Protein AF-A0A7H4MJ81-F1 (afdb_monomer_lite)

Sequence (113 aa):
MTIAVSRSAGLPAAVYALSVGSFGIGTTEFVIMGLLLDVAHDFHISITLAAWSITAYACGVVIGAPLLTPLLSRYPKKPALLFLMILFSIGNLGCGIAGNMTMLIIFSGNKPP

Secondary structure (DSSP, 8-state):
--------SS--HHHHHHHHHHHHHHHHHHHHHHHHHHHHHHTT--HHHHHHHHHHHHHHHHHHHHHHHHHHHTS-HHHHHHHHHHHHHHHHHHHHHHT-HHHHHHHT-----

Structure (mmCIF, N/CA/C/O backbone):
data_AF-A0A7H4MJ81-F1
#
_entry.id   AF-A0A7H4MJ81-F1
#
loop_
_atom_site.group_PDB
_atom_site.id
_atom_site.type_symbol
_atom_site.label_atom_id
_atom_site.label_alt_id
_atom_site.label_comp_id
_atom_site.label_asym_id
_atom_site.label_entity_id
_atom_site.label_seq_id
_atom_site.pdbx_PDB_ins_code
_atom_site.Cartn_x
_atom_site.Cartn_y
_atom_site.Cartn_z
_atom_site.occupancy
_atom_site.B_iso_or_equiv
_atom_site.auth_seq_id
_atom_site.auth_comp_id
_atom_site.auth_asym_id
_atom_site.auth_atom_id
_atom_site.pdbx_PDB_model_num
ATOM 1 N N . MET A 1 1 ? -23.576 -13.236 39.394 1.00 51.19 1 MET A N 1
ATOM 2 C CA . MET A 1 1 ? -24.036 -12.112 38.551 1.00 51.19 1 MET A CA 1
ATOM 3 C C . MET A 1 1 ? -23.383 -12.287 37.184 1.00 51.19 1 MET A C 1
ATOM 5 O O . MET A 1 1 ? -22.202 -12.009 37.040 1.00 51.19 1 MET A O 1
ATOM 9 N N . THR A 1 2 ? -24.091 -12.918 36.245 1.00 56.16 2 THR A N 1
ATOM 10 C CA . THR A 1 2 ? -23.550 -13.370 34.949 1.00 56.16 2 THR A CA 1
ATOM 11 C C . THR A 1 2 ? -23.678 -12.250 33.924 1.00 56.16 2 THR A C 1
ATOM 13 O O . THR A 1 2 ? -24.771 -11.733 33.711 1.00 56.16 2 THR A O 1
ATOM 16 N N . ILE A 1 3 ? -22.566 -11.857 33.307 1.00 57.47 3 ILE A N 1
ATOM 17 C CA . ILE A 1 3 ? -22.526 -10.784 32.311 1.00 57.47 3 ILE A CA 1
ATOM 18 C C . ILE A 1 3 ? -23.113 -11.333 31.005 1.00 57.47 3 ILE A C 1
ATOM 20 O O . ILE A 1 3 ? -22.504 -12.177 30.349 1.00 57.47 3 ILE A O 1
ATOM 24 N N . ALA A 1 4 ? -24.312 -10.885 30.637 1.00 46.56 4 ALA A N 1
ATOM 25 C CA . ALA A 1 4 ? -24.893 -11.171 29.333 1.00 46.56 4 ALA A CA 1
ATOM 26 C C . ALA A 1 4 ? -24.134 -10.364 28.268 1.00 46.56 4 ALA A C 1
ATOM 28 O O . ALA A 1 4 ? -24.311 -9.153 28.138 1.00 46.56 4 ALA A O 1
ATOM 29 N N . VAL A 1 5 ? -23.259 -11.030 27.512 1.00 60.59 5 VAL A N 1
ATOM 30 C CA . VAL A 1 5 ? -22.647 -10.451 26.312 1.00 60.59 5 VAL A CA 1
ATOM 31 C C . VAL A 1 5 ? -23.744 -10.326 25.257 1.00 60.59 5 VAL A C 1
ATOM 33 O O . VAL A 1 5 ? -24.154 -11.317 24.654 1.00 60.59 5 VAL A O 1
ATOM 36 N N . SER A 1 6 ? -24.251 -9.108 25.062 1.00 56.66 6 SER A N 1
ATOM 37 C CA . SER A 1 6 ? -25.204 -8.792 23.998 1.00 56.66 6 SER A CA 1
ATOM 38 C C . SER A 1 6 ? -24.566 -9.099 22.640 1.00 56.66 6 SER A C 1
ATOM 40 O O . SER A 1 6 ? -23.616 -8.435 22.217 1.00 56.66 6 SER A O 1
ATOM 42 N N . ARG A 1 7 ? -25.049 -10.148 21.964 1.00 64.06 7 ARG A N 1
ATOM 43 C CA . ARG A 1 7 ? -24.666 -10.452 20.583 1.00 64.06 7 ARG A CA 1
ATOM 44 C C . ARG A 1 7 ? -25.355 -9.440 19.669 1.00 64.06 7 ARG A C 1
ATOM 46 O O . ARG A 1 7 ? -26.560 -9.519 19.459 1.00 64.06 7 ARG A O 1
ATOM 53 N N . SER A 1 8 ? -24.584 -8.508 19.110 1.00 61.66 8 SER A N 1
ATOM 54 C CA . SER A 1 8 ? -25.033 -7.683 17.983 1.00 61.66 8 SER A CA 1
ATOM 55 C C . SER A 1 8 ? -25.433 -8.603 16.824 1.00 61.66 8 SER A C 1
ATOM 57 O O . SER A 1 8 ? -24.606 -9.369 16.331 1.00 61.66 8 SER A O 1
ATOM 59 N N . ALA A 1 9 ? -26.700 -8.547 16.409 1.00 64.69 9 ALA A N 1
ATOM 60 C CA . ALA A 1 9 ? -27.333 -9.440 15.432 1.00 64.69 9 ALA A CA 1
ATOM 61 C C . ALA A 1 9 ? -26.945 -9.157 13.961 1.00 64.69 9 ALA A C 1
ATOM 63 O O . ALA A 1 9 ? -27.738 -9.343 13.045 1.00 64.69 9 ALA A O 1
ATOM 64 N N . GLY A 1 10 ? -25.715 -8.714 13.709 1.00 67.44 10 GLY A N 1
ATOM 65 C CA . GLY A 1 10 ? -25.218 -8.420 12.368 1.00 67.44 10 GLY A CA 1
ATOM 66 C C . GLY A 1 10 ? -23.773 -7.943 12.401 1.00 67.44 10 GLY A C 1
ATOM 67 O O . GLY A 1 10 ? -23.332 -7.344 13.388 1.00 67.44 10 GLY A O 1
ATOM 68 N N . LEU A 1 11 ? -23.030 -8.224 11.325 1.00 76.94 11 LEU A N 1
ATOM 69 C CA . LEU A 1 11 ? -21.679 -7.698 11.146 1.00 76.94 11 LEU A CA 1
ATOM 70 C C . LEU A 1 11 ? -21.737 -6.159 11.158 1.00 76.94 11 LEU A C 1
ATOM 72 O O . LEU A 1 11 ? -22.502 -5.584 10.381 1.00 76.94 11 LEU A O 1
ATOM 76 N N . PRO A 1 12 ? -20.960 -5.476 12.020 1.00 81.88 12 PRO A N 1
ATOM 77 C CA . PRO A 1 12 ? -20.956 -4.020 12.071 1.00 81.88 12 PRO A CA 1
ATOM 78 C C . PRO A 1 12 ? -20.624 -3.427 10.698 1.00 81.88 12 PRO A C 1
ATOM 80 O O . PRO A 1 12 ? -19.707 -3.907 10.034 1.00 81.88 12 PRO A O 1
ATOM 83 N N . ALA A 1 13 ? -21.293 -2.340 10.300 1.00 79.31 13 ALA A N 1
ATOM 84 C CA . ALA A 1 13 ? -21.034 -1.648 9.028 1.0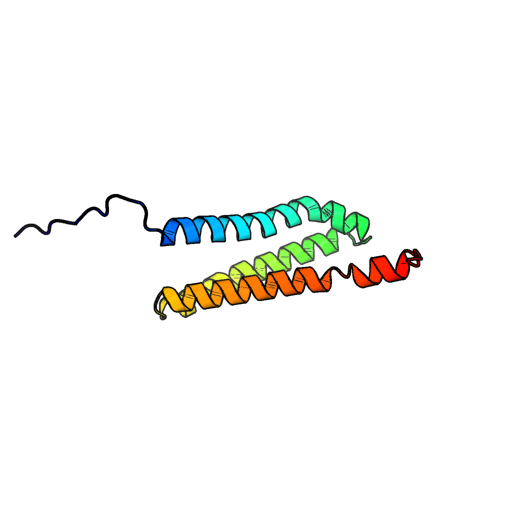0 79.31 13 ALA A CA 1
ATOM 85 C C . ALA A 1 13 ? -19.546 -1.288 8.823 1.00 79.31 13 ALA A C 1
ATOM 87 O O . ALA A 1 13 ? -19.044 -1.278 7.702 1.00 79.31 13 ALA A O 1
ATOM 88 N N . ALA A 1 14 ? -18.819 -1.066 9.923 1.00 77.75 14 ALA A N 1
ATOM 89 C CA . ALA A 1 14 ? -17.379 -0.842 9.918 1.00 77.75 1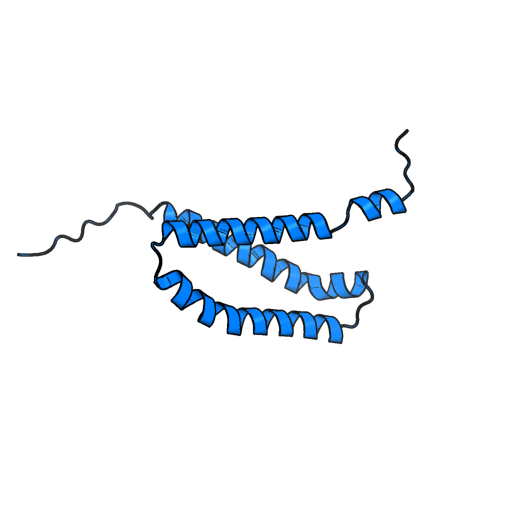4 ALA A CA 1
ATOM 90 C C . ALA A 1 14 ? -16.577 -2.014 9.326 1.00 77.75 14 ALA A C 1
ATOM 92 O O . ALA A 1 14 ? -15.554 -1.769 8.701 1.00 77.75 14 ALA A O 1
ATOM 93 N N . VAL A 1 15 ? -17.019 -3.264 9.494 1.00 81.94 15 VAL A N 1
ATOM 94 C CA . VAL A 1 15 ? -16.316 -4.434 8.949 1.00 81.94 15 VAL A CA 1
ATOM 95 C C . VAL A 1 15 ? -16.505 -4.520 7.441 1.00 81.94 15 VAL A C 1
ATOM 97 O O . VAL A 1 15 ? -15.525 -4.723 6.743 1.00 81.94 15 VAL A O 1
ATOM 100 N N . TYR A 1 16 ? -17.712 -4.266 6.925 1.00 83.06 16 TYR A N 1
ATOM 101 C CA . TYR A 1 16 ? -17.932 -4.169 5.478 1.00 83.06 16 TYR A CA 1
ATOM 102 C C . TYR A 1 16 ? -17.076 -3.065 4.850 1.00 83.06 16 TYR A C 1
ATOM 104 O O . TYR A 1 16 ? -16.413 -3.304 3.844 1.00 83.06 16 TYR A O 1
ATOM 112 N N . ALA A 1 17 ? -17.026 -1.884 5.474 1.00 81.94 17 ALA A N 1
ATOM 113 C CA . ALA A 1 17 ? -16.164 -0.795 5.020 1.00 81.94 17 ALA A CA 1
ATOM 114 C C . ALA A 1 17 ? -14.675 -1.189 5.039 1.00 81.94 17 ALA A C 1
ATOM 116 O O . ALA A 1 17 ? -13.949 -0.898 4.090 1.00 81.94 17 ALA A O 1
ATOM 117 N N . LEU A 1 18 ? -14.227 -1.893 6.086 1.00 82.12 18 LEU A N 1
ATOM 118 C CA . LEU A 1 18 ? -12.848 -2.367 6.198 1.00 82.12 18 LEU A CA 1
ATOM 119 C C . LEU A 1 18 ? -12.524 -3.431 5.144 1.00 82.12 18 LEU A C 1
ATOM 121 O O . LEU A 1 18 ? -11.455 -3.372 4.550 1.00 82.12 18 LEU A O 1
ATOM 125 N N . SER A 1 19 ? -13.447 -4.360 4.884 1.00 86.25 19 SER A N 1
ATOM 126 C CA . SER A 1 19 ? -13.300 -5.413 3.877 1.00 86.25 19 SER A CA 1
ATOM 127 C C . SER A 1 19 ? -13.234 -4.846 2.463 1.00 86.25 19 SER A C 1
ATOM 129 O O . SER A 1 19 ? -12.361 -5.243 1.698 1.00 86.25 19 SER A O 1
ATOM 131 N N . VAL A 1 20 ? -14.110 -3.896 2.116 1.00 86.50 20 VAL A N 1
ATOM 132 C CA . VAL A 1 20 ? -14.065 -3.210 0.812 1.00 86.50 20 VAL A CA 1
ATOM 133 C C . VAL A 1 20 ? -12.766 -2.414 0.673 1.00 86.50 20 VAL A C 1
ATOM 135 O O . VAL A 1 20 ? -12.120 -2.484 -0.370 1.00 86.50 20 VAL A O 1
ATOM 138 N N . GLY A 1 21 ? -12.337 -1.718 1.732 1.00 83.62 21 GLY A N 1
ATOM 139 C CA . GLY A 1 21 ? -11.066 -0.992 1.749 1.00 83.62 21 GLY A CA 1
ATOM 140 C C . GLY A 1 21 ? -9.854 -1.909 1.561 1.00 83.62 21 GLY A C 1
ATOM 141 O O . GLY A 1 21 ? -9.036 -1.666 0.679 1.00 83.62 21 GLY A O 1
ATOM 142 N N . SER A 1 22 ? -9.759 -2.997 2.332 1.00 84.62 22 SER A N 1
ATOM 143 C CA . SER A 1 22 ? -8.661 -3.968 2.217 1.00 84.62 22 SER A CA 1
ATOM 144 C C . SER A 1 22 ? -8.661 -4.688 0.870 1.00 84.62 22 SER A C 1
ATOM 146 O O . SER A 1 22 ? -7.600 -4.976 0.326 1.00 84.62 22 SER A O 1
ATOM 148 N N . PHE A 1 23 ? -9.847 -4.959 0.318 1.00 86.06 23 PHE A N 1
ATOM 149 C CA . PHE A 1 23 ? -9.995 -5.562 -1.001 1.00 86.06 23 PHE A CA 1
ATOM 150 C C . PHE A 1 23 ? -9.534 -4.615 -2.111 1.00 86.06 23 PHE A C 1
ATOM 152 O O . PHE A 1 23 ? -8.793 -5.036 -2.997 1.00 86.06 23 PHE A O 1
ATOM 159 N N . GLY A 1 24 ? -9.922 -3.338 -2.050 1.00 85.62 24 GLY A N 1
ATOM 160 C CA . GLY A 1 24 ? -9.469 -2.318 -2.994 1.00 85.62 24 GLY A CA 1
ATOM 161 C C . GLY A 1 24 ? -7.949 -2.155 -2.978 1.00 85.62 24 GLY A C 1
ATOM 162 O O . GLY A 1 24 ? -7.330 -2.235 -4.035 1.00 85.62 24 GLY A O 1
ATOM 163 N N . ILE A 1 25 ? -7.354 -2.031 -1.784 1.00 84.69 25 ILE A N 1
ATOM 164 C CA . ILE A 1 25 ? -5.894 -1.939 -1.597 1.00 84.69 25 ILE A CA 1
ATOM 165 C C . ILE A 1 25 ? -5.193 -3.173 -2.181 1.00 84.69 25 ILE A C 1
ATOM 167 O O . ILE A 1 25 ? -4.290 -3.038 -3.007 1.00 84.69 25 ILE A O 1
ATOM 171 N N . GLY A 1 26 ? -5.659 -4.375 -1.823 1.00 85.69 26 GLY A N 1
ATOM 172 C CA . GLY A 1 26 ? -5.102 -5.616 -2.358 1.00 85.69 26 GLY A CA 1
ATOM 173 C C . GLY A 1 26 ? -5.218 -5.686 -3.880 1.00 85.69 26 GLY A C 1
ATOM 174 O O . GLY A 1 26 ? -4.253 -6.016 -4.559 1.00 85.69 26 GLY A O 1
ATOM 175 N N . THR A 1 27 ? -6.362 -5.304 -4.446 1.00 86.31 27 THR A N 1
ATOM 176 C CA . THR A 1 27 ? -6.558 -5.305 -5.904 1.00 86.31 27 THR A CA 1
ATOM 177 C C . THR A 1 27 ? -5.559 -4.379 -6.599 1.00 86.31 27 THR A C 1
ATOM 179 O O . THR A 1 27 ? -4.932 -4.792 -7.570 1.00 86.31 27 THR A O 1
ATOM 182 N N . THR A 1 28 ? -5.347 -3.162 -6.091 1.00 81.31 28 THR A N 1
ATOM 183 C CA . THR A 1 28 ? -4.379 -2.223 -6.685 1.00 81.31 28 THR A CA 1
ATOM 184 C C . THR A 1 28 ? -2.932 -2.713 -6.602 1.00 81.31 28 THR A C 1
ATOM 186 O O . THR A 1 28 ? -2.166 -2.495 -7.538 1.00 81.31 28 THR A O 1
ATOM 189 N N . GLU A 1 29 ? -2.555 -3.408 -5.528 1.00 83.38 29 GLU A N 1
ATOM 190 C CA . GLU A 1 29 ? -1.186 -3.903 -5.339 1.00 83.38 29 GLU A CA 1
ATOM 191 C C . GLU A 1 29 ? -0.918 -5.198 -6.115 1.00 83.38 29 GLU A C 1
ATOM 193 O O . GLU A 1 29 ? 0.112 -5.331 -6.774 1.00 83.38 29 GLU A O 1
ATOM 198 N N . PHE A 1 30 ? -1.848 -6.154 -6.098 1.00 83.00 30 PHE A N 1
ATOM 199 C CA . PHE A 1 30 ? -1.643 -7.446 -6.754 1.00 83.00 30 PHE A CA 1
ATOM 200 C C . PHE A 1 30 ? -1.794 -7.372 -8.277 1.00 83.00 30 PHE A C 1
ATOM 202 O O . PHE A 1 30 ? -1.057 -8.058 -8.988 1.00 83.00 30 PHE A O 1
ATOM 209 N N . VAL A 1 31 ? -2.691 -6.524 -8.797 1.00 86.31 31 VAL A N 1
ATOM 210 C CA . VAL A 1 31 ? -2.856 -6.357 -10.252 1.00 86.31 31 VAL A CA 1
ATOM 211 C C . VAL A 1 31 ? -1.591 -5.766 -10.876 1.00 86.31 31 VAL A C 1
ATOM 213 O O . VAL A 1 31 ? -1.114 -6.290 -11.881 1.00 86.31 31 VAL A O 1
ATOM 216 N N . ILE A 1 32 ? -0.995 -4.732 -10.268 1.00 79.38 32 ILE A N 1
ATOM 217 C CA . ILE A 1 32 ? 0.211 -4.098 -10.822 1.00 79.38 32 ILE A CA 1
ATOM 218 C C . ILE A 1 32 ? 1.433 -5.022 -10.744 1.00 79.38 32 ILE A C 1
ATOM 220 O O . ILE A 1 32 ? 2.249 -5.021 -11.660 1.00 79.38 32 ILE A O 1
ATOM 224 N N . MET A 1 33 ? 1.554 -5.848 -9.695 1.00 83.81 33 MET A N 1
ATOM 225 C CA . MET A 1 33 ? 2.631 -6.841 -9.605 1.00 83.81 33 MET A CA 1
ATOM 226 C C . MET A 1 33 ? 2.523 -7.905 -10.701 1.00 83.81 33 MET A C 1
ATOM 228 O O . MET A 1 33 ? 3.549 -8.316 -11.239 1.00 83.81 33 MET A O 1
ATOM 232 N N . GLY A 1 34 ? 1.301 -8.325 -11.049 1.00 81.19 34 GLY A N 1
ATOM 233 C CA . GLY A 1 34 ? 1.063 -9.256 -12.155 1.00 81.19 34 GLY A CA 1
ATOM 234 C C . GLY A 1 34 ? 1.389 -8.652 -13.521 1.00 81.19 34 GLY A C 1
ATOM 235 O O . GLY A 1 34 ? 1.963 -9.330 -14.366 1.00 81.19 34 GLY A O 1
ATOM 236 N N . LEU A 1 35 ? 1.088 -7.366 -13.705 1.00 83.00 35 LEU A N 1
ATOM 237 C CA . LEU A 1 35 ? 1.351 -6.627 -14.943 1.00 83.00 35 LEU A CA 1
ATOM 238 C C . LEU A 1 35 ? 2.761 -6.029 -15.016 1.00 83.00 35 LEU A C 1
ATOM 240 O O . LEU A 1 35 ? 3.106 -5.406 -16.013 1.00 83.00 35 LEU A O 1
ATOM 244 N N . LEU A 1 36 ? 3.595 -6.181 -13.983 1.00 80.69 36 LEU A N 1
ATOM 245 C CA . LEU A 1 36 ? 4.876 -5.478 -13.902 1.00 80.69 36 LEU A CA 1
ATOM 246 C C . LEU A 1 36 ? 5.816 -5.829 -15.060 1.00 80.69 36 LEU A C 1
ATOM 248 O O . LEU A 1 36 ? 6.537 -4.960 -15.533 1.00 80.69 36 LEU A O 1
ATOM 252 N N . LEU A 1 37 ? 5.822 -7.088 -15.503 1.00 79.38 37 LEU A N 1
ATOM 253 C CA . LEU A 1 37 ? 6.633 -7.536 -16.639 1.00 79.38 37 LEU A CA 1
ATOM 254 C C . LEU A 1 37 ? 6.140 -6.934 -17.959 1.00 79.38 37 LEU A C 1
ATOM 256 O O . LEU A 1 37 ? 6.967 -6.510 -18.761 1.00 79.38 37 LEU A O 1
ATOM 260 N N . ASP A 1 38 ? 4.823 -6.835 -18.145 1.00 80.31 38 ASP A N 1
ATOM 261 C CA . ASP A 1 38 ? 4.214 -6.208 -19.323 1.00 80.31 38 ASP A CA 1
ATOM 262 C C . ASP A 1 38 ? 4.496 -4.699 -19.336 1.00 80.31 38 ASP A C 1
ATOM 264 O O . ASP A 1 38 ? 4.978 -4.163 -20.329 1.00 80.31 38 ASP A O 1
ATOM 268 N N . VAL A 1 39 ? 4.334 -4.027 -18.191 1.00 75.88 39 VAL A N 1
ATOM 269 C CA . VAL A 1 39 ? 4.727 -2.620 -18.010 1.00 75.88 39 VAL A CA 1
ATOM 270 C C . VAL A 1 39 ? 6.229 -2.455 -18.251 1.00 75.88 39 VAL A C 1
ATOM 272 O O . VAL A 1 39 ? 6.654 -1.520 -18.921 1.00 75.88 39 VAL A O 1
ATOM 275 N N . ALA A 1 40 ? 7.068 -3.360 -17.751 1.00 74.38 40 ALA A N 1
ATOM 276 C CA . ALA A 1 40 ? 8.506 -3.264 -17.955 1.00 74.38 40 ALA A CA 1
ATOM 277 C C . ALA A 1 40 ? 8.900 -3.410 -19.430 1.00 74.38 40 ALA A C 1
ATOM 279 O O . ALA A 1 40 ? 9.791 -2.702 -19.907 1.00 74.38 40 ALA A O 1
ATOM 280 N N . HIS A 1 41 ? 8.208 -4.291 -20.148 1.00 75.50 41 HIS A N 1
ATOM 281 C CA . HIS A 1 41 ? 8.365 -4.485 -21.580 1.00 75.50 41 HIS A CA 1
ATOM 282 C C . HIS A 1 41 ? 7.920 -3.244 -22.371 1.00 75.50 41 HIS A C 1
ATOM 284 O O . HIS A 1 41 ? 8.682 -2.759 -23.208 1.00 75.50 41 HIS A O 1
ATOM 290 N N . ASP A 1 42 ? 6.755 -2.679 -22.043 1.00 77.38 42 ASP A N 1
ATOM 291 C CA . ASP A 1 42 ? 6.202 -1.480 -22.690 1.00 77.38 42 ASP A CA 1
ATOM 292 C C . ASP A 1 42 ? 7.041 -0.217 -22.434 1.00 77.38 42 ASP A C 1
ATOM 294 O O . ASP A 1 42 ? 7.156 0.648 -23.302 1.00 77.38 42 ASP A O 1
ATOM 298 N N . PHE A 1 43 ? 7.675 -0.114 -21.264 1.00 71.88 43 PHE A N 1
ATOM 299 C CA . PHE A 1 43 ? 8.567 0.996 -20.908 1.00 71.88 43 PHE A CA 1
ATOM 300 C C . PHE A 1 43 ? 10.054 0.717 -21.208 1.00 71.88 43 PHE A C 1
ATOM 302 O O . PHE A 1 43 ? 10.909 1.527 -20.844 1.00 71.88 43 PHE A O 1
ATOM 309 N N . HIS A 1 44 ? 10.381 -0.399 -21.874 1.00 67.94 44 HIS A N 1
ATOM 310 C CA . HIS A 1 44 ? 11.751 -0.823 -22.206 1.00 67.94 44 HIS A CA 1
ATOM 311 C C . HIS A 1 44 ? 12.732 -0.833 -21.013 1.00 67.94 44 HIS A C 1
ATOM 313 O O . HIS A 1 44 ? 13.935 -0.600 -21.168 1.00 67.94 44 HIS A O 1
ATOM 319 N N . ILE A 1 45 ? 12.241 -1.110 -19.806 1.00 75.00 45 ILE A N 1
ATOM 320 C CA . ILE A 1 45 ? 13.053 -1.191 -18.587 1.00 75.00 45 ILE A CA 1
ATOM 321 C C . ILE A 1 45 ? 13.465 -2.640 -18.315 1.00 75.00 45 ILE A C 1
ATOM 323 O O . ILE A 1 45 ? 12.699 -3.583 -18.489 1.00 75.00 45 ILE A O 1
ATOM 327 N N . SER A 1 46 ? 14.713 -2.828 -17.879 1.00 79.62 46 SER A N 1
ATOM 328 C CA . SER A 1 46 ? 15.258 -4.157 -17.578 1.00 79.62 46 SER A CA 1
ATOM 329 C C . SER A 1 46 ? 14.466 -4.856 -16.468 1.00 79.62 46 SER A C 1
ATOM 331 O O . SER A 1 46 ? 14.103 -4.235 -15.468 1.00 79.62 46 SER A O 1
ATOM 333 N N . ILE A 1 47 ? 14.295 -6.177 -16.598 1.00 79.38 47 ILE A N 1
ATOM 334 C CA . ILE A 1 47 ? 13.694 -7.065 -15.585 1.00 79.38 47 ILE A CA 1
ATOM 335 C C . ILE A 1 47 ? 14.362 -6.869 -14.219 1.00 79.38 47 ILE A C 1
ATOM 337 O O . ILE A 1 47 ? 13.696 -6.875 -13.184 1.00 79.38 47 ILE A O 1
ATOM 341 N N . THR A 1 48 ? 15.676 -6.630 -14.210 1.00 82.00 48 THR A N 1
ATOM 342 C CA . THR A 1 48 ? 16.415 -6.323 -12.986 1.00 82.00 48 THR A CA 1
ATOM 343 C C . THR A 1 48 ? 15.870 -5.059 -12.331 1.00 82.00 48 THR A C 1
ATOM 345 O O . THR A 1 48 ? 15.568 -5.075 -11.145 1.00 82.00 48 THR A O 1
ATOM 348 N N . LEU A 1 49 ? 15.676 -3.976 -13.085 1.00 77.75 49 LEU A N 1
ATOM 349 C CA . LEU A 1 49 ? 15.174 -2.716 -12.534 1.00 77.75 49 LEU A CA 1
ATOM 350 C C . LEU A 1 49 ? 13.753 -2.875 -11.968 1.00 77.75 49 LEU A C 1
ATOM 352 O O . LEU A 1 49 ? 13.483 -2.406 -10.865 1.00 77.75 49 LEU A O 1
ATOM 356 N N . ALA A 1 50 ? 12.887 -3.618 -12.664 1.00 79.19 50 ALA A N 1
ATOM 357 C CA . ALA A 1 50 ? 11.546 -3.950 -12.185 1.00 79.19 50 ALA A CA 1
ATOM 358 C C . ALA A 1 50 ? 11.574 -4.732 -10.852 1.00 79.19 50 ALA A C 1
ATOM 360 O O . ALA A 1 50 ? 10.819 -4.429 -9.925 1.00 79.19 50 ALA A O 1
ATOM 361 N N . ALA A 1 51 ? 12.497 -5.688 -10.703 1.00 83.25 51 ALA A N 1
ATOM 362 C CA . ALA A 1 51 ? 12.674 -6.433 -9.455 1.00 83.25 51 ALA A CA 1
ATOM 363 C C . ALA A 1 51 ? 13.151 -5.542 -8.289 1.00 83.25 51 ALA A C 1
ATOM 365 O O . ALA A 1 51 ? 12.700 -5.706 -7.149 1.00 83.25 51 ALA A O 1
ATOM 366 N N . TRP A 1 52 ? 14.020 -4.563 -8.561 1.00 87.00 52 TRP A N 1
ATOM 367 C CA . TRP A 1 52 ? 14.434 -3.571 -7.561 1.00 87.00 52 TRP A CA 1
ATOM 368 C C . TRP A 1 52 ? 13.263 -2.685 -7.117 1.00 87.00 52 TRP A C 1
A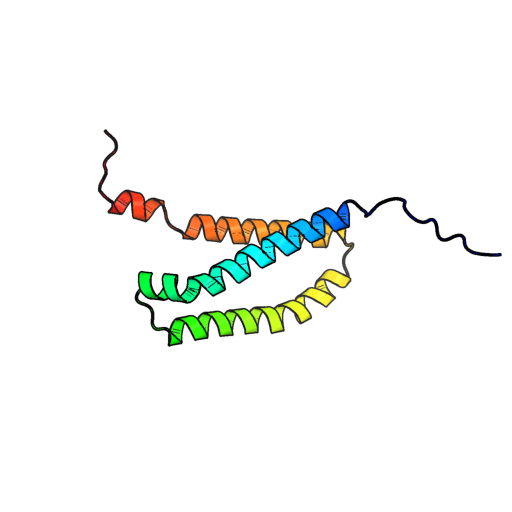TOM 370 O O . TRP A 1 52 ? 13.159 -2.382 -5.928 1.00 87.00 52 TRP A O 1
ATOM 380 N N . SER A 1 53 ? 12.340 -2.336 -8.018 1.00 82.75 53 SER A N 1
ATOM 381 C CA . SER A 1 53 ? 11.118 -1.596 -7.671 1.00 82.75 53 SER A CA 1
ATOM 382 C C . SER A 1 53 ? 10.210 -2.383 -6.723 1.00 82.75 53 SER A C 1
ATOM 384 O O . SER A 1 53 ? 9.767 -1.834 -5.712 1.00 82.75 53 SER A O 1
ATOM 386 N N . ILE A 1 54 ? 9.991 -3.679 -6.985 1.00 84.06 54 ILE A N 1
ATOM 387 C CA . ILE A 1 54 ? 9.246 -4.559 -6.065 1.00 84.06 54 ILE A CA 1
ATOM 388 C C . ILE A 1 54 ? 9.932 -4.620 -4.698 1.00 84.06 54 ILE A C 1
ATOM 390 O O . ILE A 1 54 ? 9.278 -4.511 -3.663 1.00 84.06 54 ILE A O 1
ATOM 394 N N . THR A 1 55 ? 11.253 -4.796 -4.691 1.00 88.06 55 THR A N 1
ATOM 395 C CA . THR A 1 55 ? 12.028 -4.930 -3.452 1.00 88.06 55 THR A CA 1
ATOM 396 C C . THR A 1 55 ? 11.945 -3.657 -2.611 1.00 88.06 55 THR A C 1
ATOM 398 O O . THR A 1 55 ? 11.682 -3.728 -1.412 1.00 88.06 55 THR A O 1
ATOM 401 N N . ALA A 1 56 ? 12.094 -2.487 -3.238 1.00 87.88 56 ALA A N 1
ATOM 402 C CA . ALA A 1 56 ? 11.958 -1.198 -2.567 1.00 87.88 56 ALA A CA 1
ATOM 403 C C . ALA A 1 56 ? 10.556 -1.015 -1.960 1.00 87.88 56 ALA A C 1
ATOM 405 O O . ALA A 1 56 ? 10.436 -0.589 -0.809 1.00 87.88 56 ALA A O 1
ATOM 406 N N . TYR A 1 57 ? 9.505 -1.394 -2.695 1.00 83.50 57 TYR A N 1
ATOM 407 C CA . TYR A 1 57 ? 8.131 -1.393 -2.192 1.00 83.50 57 TYR A CA 1
ATOM 408 C C . TYR A 1 57 ? 7.961 -2.328 -0.982 1.00 83.50 57 TYR A C 1
ATOM 410 O O . TYR A 1 57 ? 7.476 -1.897 0.066 1.00 83.50 57 TYR A O 1
ATOM 418 N N . ALA A 1 58 ? 8.434 -3.574 -1.077 1.00 88.75 58 ALA A N 1
ATOM 419 C CA . ALA A 1 58 ? 8.361 -4.545 0.013 1.00 88.75 58 ALA A CA 1
ATOM 420 C C . ALA A 1 58 ? 9.101 -4.057 1.271 1.00 88.75 58 ALA A C 1
ATOM 422 O O . ALA A 1 58 ? 8.567 -4.163 2.376 1.00 88.75 58 ALA A O 1
ATOM 423 N N . CYS A 1 59 ? 10.286 -3.455 1.122 1.00 93.31 59 CYS A N 1
ATOM 424 C CA . CYS A 1 59 ? 10.995 -2.806 2.228 1.00 93.31 59 CYS A CA 1
ATOM 425 C C . CYS A 1 59 ? 10.162 -1.677 2.850 1.00 93.31 59 CYS A C 1
ATOM 427 O O . CYS A 1 59 ? 10.066 -1.590 4.075 1.00 93.31 59 CYS A O 1
ATOM 429 N N . GLY A 1 60 ? 9.523 -0.847 2.021 1.00 87.88 60 GLY A N 1
ATOM 430 C CA . GLY A 1 60 ? 8.608 0.200 2.470 1.00 87.88 60 GLY A CA 1
ATOM 431 C C . GLY A 1 60 ? 7.451 -0.344 3.310 1.00 87.88 60 GLY A C 1
ATOM 432 O O . GLY A 1 60 ? 7.168 0.208 4.370 1.00 87.88 60 GLY A O 1
ATOM 433 N N . VAL A 1 61 ? 6.833 -1.458 2.907 1.00 85.94 61 VAL A N 1
ATOM 434 C CA . VAL A 1 61 ? 5.748 -2.110 3.666 1.00 85.94 61 VAL A CA 1
ATOM 435 C C . VAL A 1 61 ? 6.260 -2.724 4.970 1.00 85.94 61 VAL A C 1
ATOM 437 O O . VAL A 1 61 ? 5.666 -2.505 6.028 1.00 85.94 61 VAL A O 1
ATOM 440 N N . VAL A 1 62 ? 7.380 -3.454 4.917 1.00 93.31 62 VAL A N 1
ATOM 441 C CA . VAL A 1 62 ? 7.988 -4.122 6.083 1.00 93.31 62 VAL A CA 1
ATOM 442 C C . VAL A 1 62 ? 8.419 -3.120 7.148 1.00 93.31 62 VAL A C 1
ATOM 444 O O . VAL A 1 62 ? 8.306 -3.416 8.332 1.00 93.31 62 VAL A O 1
ATOM 447 N N . ILE A 1 63 ? 8.891 -1.937 6.755 1.00 92.94 63 ILE A N 1
ATOM 448 C CA . ILE A 1 63 ? 9.283 -0.871 7.687 1.00 92.94 63 ILE A CA 1
ATOM 449 C C . ILE A 1 63 ? 8.064 -0.027 8.090 1.00 92.94 63 ILE A C 1
ATOM 451 O O . ILE A 1 63 ? 7.885 0.311 9.262 1.00 92.94 63 ILE A O 1
ATOM 455 N N . GLY A 1 64 ? 7.197 0.290 7.130 1.00 85.25 64 GLY A N 1
ATOM 456 C CA . GLY A 1 64 ? 6.043 1.162 7.305 1.00 85.25 64 GLY A CA 1
ATOM 457 C C . GLY A 1 64 ? 4.970 0.571 8.212 1.00 85.25 64 GLY A C 1
ATOM 458 O O . GLY A 1 64 ? 4.454 1.285 9.069 1.00 85.25 64 GLY A O 1
ATOM 459 N N . ALA A 1 65 ? 4.655 -0.722 8.094 1.00 85.38 65 ALA A N 1
ATOM 460 C CA . ALA A 1 65 ? 3.618 -1.347 8.916 1.00 85.38 65 ALA A CA 1
ATOM 461 C C . ALA A 1 65 ? 3.965 -1.355 10.425 1.00 85.38 65 ALA A C 1
ATOM 463 O O . ALA A 1 65 ? 3.127 -0.906 11.215 1.00 85.38 65 ALA A O 1
ATOM 464 N N . PRO A 1 66 ? 5.176 -1.758 10.868 1.00 84.62 66 PRO A N 1
ATOM 465 C CA . PRO A 1 66 ? 5.594 -1.650 12.269 1.00 84.62 66 PRO A CA 1
ATOM 466 C C . PRO A 1 66 ? 5.687 -0.215 12.789 1.00 84.62 66 PRO A C 1
ATOM 468 O O . PRO A 1 66 ? 5.477 -0.003 13.980 1.00 84.62 66 PRO A O 1
ATOM 471 N N . LEU A 1 67 ? 5.985 0.765 11.929 1.00 87.06 67 LEU A N 1
ATOM 472 C CA . LEU A 1 67 ? 5.987 2.185 12.297 1.00 87.06 67 LEU A CA 1
ATOM 473 C C . LEU A 1 67 ? 4.562 2.724 12.464 1.00 87.06 67 LEU A C 1
ATOM 475 O O . LEU A 1 67 ? 4.235 3.320 13.486 1.00 87.06 67 LEU A O 1
ATOM 479 N N . LEU A 1 68 ? 3.688 2.492 11.487 1.00 81.19 68 LEU A N 1
ATOM 480 C CA . LEU A 1 68 ? 2.332 3.044 11.464 1.00 81.19 68 LEU A CA 1
ATOM 481 C C . LEU A 1 68 ? 1.403 2.382 12.489 1.00 81.19 68 LEU A C 1
ATOM 483 O O . LEU A 1 68 ? 0.555 3.062 13.063 1.00 81.19 68 LEU A O 1
ATOM 487 N N . THR A 1 69 ? 1.570 1.088 12.768 1.00 83.25 69 THR A N 1
ATOM 488 C CA . THR A 1 69 ? 0.715 0.339 13.710 1.00 83.25 69 THR A CA 1
ATOM 489 C C . THR A 1 69 ? 0.652 0.961 15.119 1.00 83.25 69 THR A C 1
ATOM 491 O O . THR A 1 69 ? -0.456 1.234 15.588 1.00 83.25 69 THR A O 1
ATOM 494 N N . PRO A 1 70 ? 1.772 1.234 15.821 1.00 81.81 70 PRO A N 1
ATOM 495 C CA . PRO A 1 70 ? 1.746 1.870 17.139 1.00 81.81 70 PRO A CA 1
ATOM 496 C C . PRO A 1 70 ? 1.360 3.353 17.088 1.00 81.81 70 PRO A C 1
ATOM 498 O O . PRO A 1 70 ? 0.805 3.870 18.058 1.00 81.81 70 PRO A O 1
ATOM 501 N N . LEU A 1 71 ? 1.624 4.041 15.971 1.00 78.44 71 LEU A N 1
ATOM 502 C CA . LEU A 1 71 ? 1.174 5.417 15.765 1.00 78.44 71 LEU A CA 1
ATOM 503 C C . LEU A 1 71 ? -0.355 5.484 15.686 1.00 78.44 71 LEU A C 1
ATOM 505 O O . LEU A 1 71 ? -0.958 6.299 16.377 1.00 78.44 71 LEU A O 1
ATOM 509 N N . LEU A 1 72 ? -0.994 4.598 14.919 1.00 75.81 72 LEU A N 1
ATOM 510 C CA . LEU A 1 72 ? -2.453 4.554 14.781 1.00 75.81 72 LEU A CA 1
ATOM 511 C C . LEU A 1 72 ? -3.151 3.914 15.992 1.00 75.81 72 LEU A C 1
ATOM 513 O O . LEU A 1 72 ? -4.305 4.249 16.256 1.00 75.81 72 LEU A O 1
ATOM 517 N N . SER A 1 73 ? -2.482 3.040 16.756 1.00 74.12 73 SER A N 1
ATOM 518 C CA . SER A 1 73 ? -3.095 2.373 17.919 1.00 74.12 73 SER A CA 1
ATOM 519 C C . SER A 1 73 ? -3.412 3.321 19.081 1.00 74.12 73 SER A C 1
ATOM 521 O O . SER A 1 73 ? -4.295 3.024 19.887 1.00 74.12 73 SER A O 1
ATOM 523 N N . ARG A 1 74 ? -2.726 4.470 19.159 1.00 68.50 74 ARG A N 1
ATOM 524 C CA . ARG A 1 74 ? -2.941 5.496 20.194 1.00 68.50 74 ARG A CA 1
ATOM 525 C C . ARG A 1 74 ? -4.104 6.444 19.899 1.00 68.50 74 ARG A C 1
ATOM 527 O O . ARG A 1 74 ? -4.524 7.166 20.802 1.00 68.50 74 ARG A O 1
ATOM 534 N N . TYR A 1 75 ? -4.637 6.448 18.677 1.00 70.38 75 TYR A N 1
ATOM 535 C CA . TYR A 1 75 ? -5.745 7.322 18.288 1.00 70.38 75 TYR A CA 1
ATOM 536 C C . TYR A 1 75 ? -7.089 6.580 18.279 1.00 70.38 75 TYR A C 1
ATOM 538 O O . TYR A 1 75 ? -7.151 5.380 18.001 1.00 70.38 75 TYR A O 1
ATOM 546 N N . PRO A 1 76 ? -8.210 7.281 18.544 1.00 74.94 76 PRO A N 1
ATOM 547 C CA . PRO A 1 76 ? -9.533 6.705 18.352 1.00 74.94 76 PRO A CA 1
ATOM 548 C C . PRO A 1 76 ? -9.705 6.218 16.902 1.00 74.94 76 PRO A C 1
ATOM 550 O O . PRO A 1 76 ? -9.294 6.876 15.949 1.00 74.94 76 PRO A O 1
ATOM 553 N N . LYS A 1 77 ? -10.335 5.048 16.724 1.00 69.19 77 LYS A N 1
ATOM 554 C CA . LYS A 1 77 ? -10.362 4.313 15.441 1.00 69.19 77 LYS A CA 1
ATOM 555 C C . LYS A 1 77 ? -10.933 5.112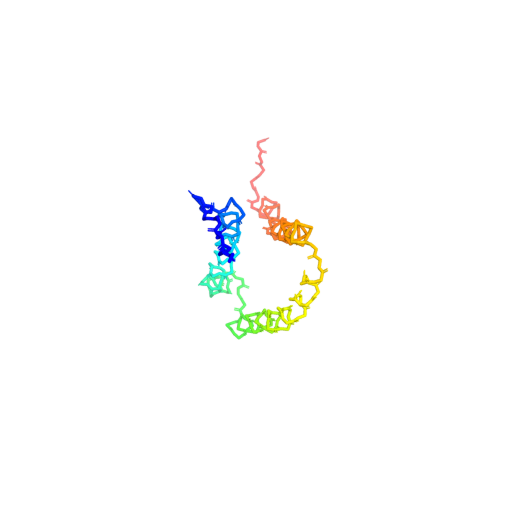 14.259 1.00 69.19 77 LYS A C 1
ATOM 557 O O . LYS A 1 77 ? -10.515 4.897 13.130 1.00 69.19 77 LYS A O 1
ATOM 562 N N . LYS A 1 78 ? -11.875 6.033 14.505 1.00 71.31 78 LYS A N 1
ATOM 563 C CA . LYS A 1 78 ? -12.524 6.857 13.464 1.00 71.31 78 LYS A CA 1
ATOM 564 C C . LYS A 1 78 ? -11.552 7.811 12.745 1.00 71.31 78 LYS A C 1
ATOM 566 O O . LYS A 1 78 ? -11.456 7.705 11.527 1.00 71.31 78 LYS A O 1
ATOM 571 N N . PRO A 1 79 ? -10.833 8.721 13.433 1.00 76.06 79 PRO A N 1
ATOM 572 C CA . PRO A 1 79 ? -9.882 9.613 12.769 1.00 76.06 79 PRO A CA 1
ATOM 573 C C . PRO A 1 79 ? -8.705 8.878 12.121 1.00 76.06 79 PRO A C 1
ATOM 575 O O . PRO A 1 79 ? -8.273 9.294 11.054 1.00 76.06 79 PRO A O 1
ATOM 578 N N . ALA A 1 80 ? -8.240 7.761 12.692 1.00 74.44 80 ALA A N 1
ATOM 579 C CA . ALA A 1 80 ? -7.209 6.934 12.060 1.00 74.44 80 ALA A CA 1
ATOM 580 C C . ALA A 1 80 ? -7.681 6.348 10.713 1.00 74.44 80 ALA A C 1
ATOM 582 O O . ALA A 1 80 ? -6.956 6.419 9.724 1.00 74.44 80 ALA A O 1
ATOM 583 N N . LEU A 1 81 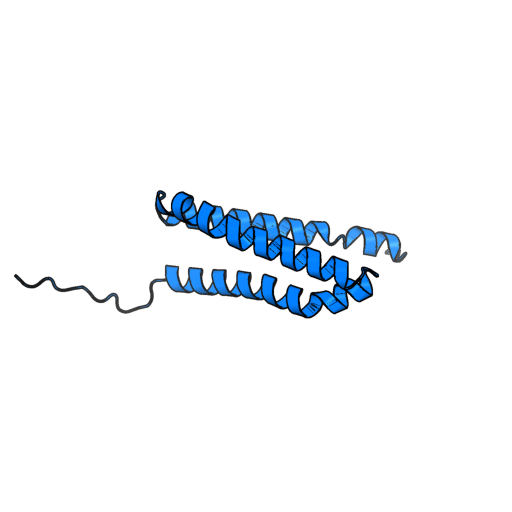? -8.918 5.834 10.652 1.00 73.38 81 LEU A N 1
ATOM 584 C CA . LEU A 1 81 ? -9.521 5.341 9.407 1.00 73.38 81 LEU A CA 1
ATOM 585 C C . LEU A 1 81 ? -9.712 6.454 8.372 1.00 73.38 81 LEU A C 1
ATOM 587 O O . LEU A 1 81 ? -9.418 6.249 7.199 1.00 73.38 81 LEU A O 1
ATOM 591 N N . LEU A 1 82 ? -10.194 7.626 8.799 1.00 79.62 82 LEU A N 1
ATOM 592 C CA . LEU A 1 82 ? -10.390 8.777 7.912 1.00 79.62 82 LEU A CA 1
ATOM 593 C C . LEU A 1 82 ? -9.063 9.285 7.350 1.00 79.62 82 LEU A C 1
ATOM 595 O O . LEU A 1 82 ? -8.965 9.516 6.150 1.00 79.62 82 LEU A O 1
ATOM 599 N N . PHE A 1 83 ? -8.035 9.406 8.193 1.00 81.31 83 PHE A N 1
ATOM 600 C CA . PHE A 1 83 ? -6.690 9.767 7.756 1.00 81.31 83 PHE A CA 1
ATOM 601 C C . PHE A 1 83 ? -6.161 8.773 6.718 1.00 81.31 83 PHE A C 1
ATOM 603 O O . PHE A 1 83 ? -5.688 9.186 5.662 1.00 81.31 83 PHE A O 1
ATOM 610 N N . LEU A 1 84 ? -6.308 7.470 6.978 1.00 75.94 84 LEU A N 1
ATOM 611 C CA . LEU A 1 84 ? -5.854 6.427 6.062 1.00 75.94 84 LEU A CA 1
ATOM 612 C C . LEU A 1 84 ? -6.629 6.443 4.733 1.00 75.94 84 LEU A C 1
ATOM 614 O O . LEU A 1 84 ? -6.020 6.307 3.676 1.00 75.94 84 LEU A O 1
ATOM 618 N N . MET A 1 85 ? -7.947 6.674 4.761 1.00 80.75 85 MET A N 1
ATOM 619 C CA . MET A 1 85 ? -8.762 6.821 3.547 1.00 80.75 85 MET A CA 1
ATOM 620 C C . MET A 1 85 ? -8.379 8.058 2.731 1.00 80.75 85 MET A C 1
ATOM 622 O O . MET A 1 85 ? -8.322 7.977 1.504 1.00 80.75 85 MET A O 1
ATOM 626 N N . ILE A 1 86 ? -8.104 9.190 3.386 1.00 83.81 86 ILE A N 1
ATOM 627 C CA . ILE A 1 86 ? -7.652 10.417 2.717 1.00 83.81 86 ILE A CA 1
ATOM 628 C C . ILE A 1 86 ? -6.284 10.182 2.080 1.00 83.81 86 ILE A C 1
ATOM 630 O O . ILE A 1 86 ? -6.106 10.481 0.903 1.00 83.81 86 ILE A O 1
ATOM 634 N N . LEU A 1 87 ? -5.341 9.594 2.820 1.00 81.31 87 LEU A N 1
ATOM 635 C CA . LEU A 1 87 ? -4.002 9.296 2.320 1.00 81.31 87 LEU A CA 1
ATOM 636 C C . LEU A 1 87 ? -4.048 8.341 1.117 1.00 81.31 87 LEU A C 1
ATOM 638 O O . LEU A 1 87 ? -3.414 8.610 0.099 1.00 81.31 87 LEU A O 1
ATOM 642 N N . PHE A 1 88 ? -4.855 7.279 1.201 1.00 75.25 88 PHE A N 1
ATOM 643 C CA . PHE A 1 88 ? -5.076 6.344 0.096 1.00 75.25 88 PHE A CA 1
ATOM 644 C C . PHE A 1 88 ? -5.705 7.030 -1.122 1.00 75.25 88 PHE A C 1
ATOM 646 O O . PHE A 1 88 ? -5.257 6.819 -2.249 1.00 75.25 88 PHE A O 1
ATOM 653 N N . SER A 1 89 ? -6.714 7.877 -0.906 1.00 81.75 89 SER A N 1
ATOM 654 C CA . SER A 1 89 ? -7.393 8.601 -1.985 1.00 81.75 89 SER A CA 1
ATOM 655 C C . SER A 1 89 ? -6.459 9.592 -2.675 1.00 81.75 89 SER A C 1
ATOM 657 O O . SER A 1 89 ? -6.441 9.647 -3.899 1.00 81.75 89 SER A O 1
ATOM 659 N N . ILE A 1 90 ? -5.644 10.335 -1.917 1.00 84.00 90 ILE A N 1
ATOM 660 C CA . ILE A 1 90 ? -4.636 11.256 -2.466 1.00 84.00 90 ILE A CA 1
ATOM 661 C C . ILE A 1 90 ? -3.573 10.483 -3.248 1.00 84.00 90 ILE A C 1
ATOM 663 O O . ILE A 1 90 ? -3.221 10.900 -4.347 1.00 84.00 90 ILE A O 1
ATOM 667 N N . GLY A 1 91 ? -3.091 9.353 -2.722 1.00 75.69 91 GLY A N 1
ATOM 668 C CA . GLY A 1 91 ? -2.135 8.495 -3.424 1.00 75.69 91 GLY A CA 1
ATOM 669 C C . GLY A 1 91 ? -2.686 7.987 -4.758 1.00 75.69 91 GLY A C 1
ATOM 670 O O . GLY A 1 91 ? -2.035 8.135 -5.789 1.00 75.69 91 GLY A O 1
ATOM 671 N N . ASN A 1 92 ? -3.924 7.484 -4.762 1.00 73.38 92 ASN A N 1
ATOM 672 C CA . ASN A 1 92 ? -4.592 7.013 -5.980 1.00 73.38 92 ASN A CA 1
ATOM 673 C C . ASN A 1 92 ? -4.873 8.145 -6.975 1.00 73.38 92 ASN A C 1
ATOM 675 O O . ASN A 1 92 ? -4.640 7.975 -8.170 1.00 73.38 92 ASN A O 1
ATOM 679 N N . LEU A 1 93 ? -5.331 9.308 -6.503 1.00 78.44 93 LEU A N 1
ATOM 680 C CA . LEU A 1 93 ? -5.506 10.496 -7.342 1.00 78.44 93 LEU A CA 1
ATOM 681 C C . LEU A 1 93 ? -4.171 10.932 -7.951 1.00 78.44 93 LEU A C 1
ATOM 683 O O . LEU A 1 93 ? -4.106 11.194 -9.147 1.00 78.44 93 LEU A O 1
ATOM 687 N N . GLY A 1 94 ? -3.098 10.945 -7.160 1.00 72.56 94 GLY A N 1
ATOM 688 C CA . GLY A 1 94 ? -1.744 11.233 -7.624 1.00 72.56 94 GLY A CA 1
ATOM 689 C C . GLY A 1 94 ? -1.288 10.273 -8.723 1.00 72.56 94 GLY A C 1
ATOM 690 O O . GLY A 1 94 ? -0.812 10.730 -9.758 1.00 72.56 94 GLY A O 1
ATOM 691 N N . CYS A 1 95 ? -1.503 8.964 -8.555 1.00 65.56 95 CYS A N 1
ATOM 692 C CA . CYS A 1 95 ? -1.238 7.966 -9.598 1.00 65.56 95 CYS A CA 1
ATOM 693 C C . CYS A 1 95 ? -2.087 8.198 -10.858 1.00 65.56 95 CYS A C 1
ATOM 695 O O . CYS A 1 95 ? -1.560 8.133 -11.968 1.00 65.56 95 CYS A O 1
ATOM 697 N N . GLY A 1 96 ? -3.374 8.525 -10.701 1.00 63.94 96 GLY A N 1
ATOM 698 C CA . GLY A 1 96 ? -4.263 8.857 -11.819 1.00 63.94 96 GLY A CA 1
ATOM 699 C C . GLY A 1 96 ? -3.819 10.100 -12.597 1.00 63.94 96 GLY A C 1
ATOM 700 O O . GLY A 1 96 ? -3.940 10.137 -13.819 1.00 63.94 96 GLY A O 1
ATOM 701 N N . ILE A 1 97 ? -3.253 11.098 -11.914 1.00 64.31 97 ILE A N 1
ATOM 702 C CA . ILE A 1 97 ? -2.741 12.330 -12.535 1.00 64.31 97 ILE A CA 1
ATOM 703 C C . ILE A 1 97 ? -1.349 12.100 -13.158 1.00 64.31 97 ILE A C 1
ATOM 705 O O . ILE A 1 97 ? -1.045 12.654 -14.215 1.00 64.31 97 ILE A O 1
ATOM 709 N N . ALA A 1 98 ? -0.509 11.257 -12.548 1.00 56.25 98 ALA A N 1
ATOM 710 C CA . ALA A 1 98 ? 0.836 10.938 -13.036 1.00 56.25 98 ALA A CA 1
ATOM 711 C C . ALA A 1 98 ? 0.838 10.114 -14.342 1.00 56.25 98 ALA A C 1
ATOM 713 O O . ALA A 1 98 ? 1.789 10.208 -15.116 1.00 56.25 98 ALA A O 1
ATOM 714 N N . GLY A 1 99 ? -0.237 9.370 -14.631 1.00 54.06 99 GLY A N 1
ATOM 715 C CA . GLY A 1 99 ? -0.414 8.560 -15.848 1.00 54.06 99 GLY A CA 1
ATOM 716 C C . GLY A 1 99 ? -0.642 9.331 -17.158 1.00 54.06 99 GLY A C 1
ATOM 717 O O . GLY A 1 99 ? -0.984 8.721 -18.163 1.00 54.06 99 GLY A O 1
ATOM 718 N N . ASN A 1 100 ? -0.490 10.658 -17.153 1.00 57.47 100 ASN A N 1
ATOM 719 C CA . ASN A 1 100 ? -0.344 11.538 -18.317 1.00 57.47 100 ASN A CA 1
ATOM 720 C C . ASN A 1 100 ? -1.116 11.146 -19.599 1.00 57.47 100 ASN A C 1
ATOM 722 O O . ASN A 1 100 ? -0.558 11.121 -20.700 1.00 57.47 100 ASN A O 1
ATOM 726 N N . MET A 1 101 ? -2.433 10.935 -19.476 1.00 54.56 101 MET A N 1
ATOM 727 C CA . MET A 1 101 ? -3.346 10.945 -20.629 1.00 54.56 101 MET A CA 1
ATOM 728 C C . MET A 1 101 ? -3.151 12.215 -21.477 1.00 54.56 101 MET A C 1
ATOM 730 O O . MET A 1 101 ? -3.260 12.168 -22.696 1.00 54.56 101 MET A O 1
ATOM 734 N N . THR A 1 102 ? -2.786 13.337 -20.853 1.00 57.09 102 THR A N 1
ATOM 735 C CA . THR A 1 102 ? -2.533 14.620 -21.518 1.00 57.09 102 THR A CA 1
ATOM 736 C C . THR A 1 102 ? -1.326 14.579 -22.470 1.00 57.09 102 THR A C 1
ATOM 738 O O . THR A 1 102 ? -1.431 15.105 -23.574 1.00 57.09 102 THR A O 1
ATOM 741 N N . MET A 1 103 ? -0.210 13.916 -22.131 1.00 56.56 103 MET A N 1
ATOM 742 C CA . MET A 1 103 ? 0.922 13.727 -23.059 1.00 56.56 103 MET A CA 1
ATOM 743 C C . MET A 1 103 ? 0.582 12.741 -24.167 1.00 56.56 103 MET A C 1
ATOM 745 O O . MET A 1 103 ? 0.984 12.977 -25.299 1.00 56.56 103 MET A O 1
ATOM 749 N N . LEU A 1 104 ? -0.168 11.675 -23.876 1.00 57.88 104 LEU A N 1
ATOM 750 C CA . LEU A 1 104 ? -0.629 10.742 -24.908 1.00 57.88 104 LEU A CA 1
ATOM 751 C C . LEU A 1 104 ? -1.548 11.438 -25.923 1.00 57.88 104 LEU A C 1
ATOM 753 O O . LEU A 1 104 ? -1.388 11.237 -27.122 1.00 57.88 104 LEU A O 1
ATOM 757 N N . ILE A 1 105 ? -2.454 12.310 -25.473 1.00 58.88 105 ILE A N 1
ATOM 758 C CA . ILE A 1 105 ? -3.358 13.078 -26.348 1.00 58.88 105 ILE A CA 1
ATOM 759 C C . ILE A 1 105 ? -2.592 14.134 -27.161 1.00 58.88 105 ILE A C 1
ATOM 761 O O . ILE A 1 105 ? -2.851 14.293 -28.352 1.00 58.88 105 ILE A O 1
ATOM 765 N N . ILE A 1 106 ? -1.620 14.824 -26.556 1.00 59.72 106 ILE A N 1
ATOM 766 C CA . ILE A 1 106 ? -0.800 15.833 -27.249 1.00 59.72 106 ILE A CA 1
ATOM 767 C C . ILE A 1 106 ? 0.170 15.182 -28.252 1.00 59.72 106 ILE A C 1
ATOM 769 O O . ILE A 1 106 ? 0.385 15.726 -29.334 1.00 59.72 106 ILE A O 1
ATOM 773 N N . PHE A 1 107 ? 0.731 14.013 -27.933 1.00 58.59 107 PHE A N 1
ATOM 774 C CA . PHE A 1 107 ? 1.681 13.300 -28.795 1.00 58.59 107 PHE A CA 1
ATOM 775 C C . PHE A 1 107 ? 0.997 12.475 -29.902 1.00 58.59 107 PHE A C 1
ATOM 777 O O . PHE A 1 107 ? 1.574 12.294 -30.970 1.00 58.59 107 PHE A O 1
ATOM 784 N N . SER A 1 108 ? -0.252 12.030 -29.699 1.00 55.19 108 SER A N 1
ATOM 785 C CA . SER A 1 108 ? -1.045 11.252 -30.676 1.00 55.19 108 SER A CA 1
ATOM 786 C C . SER A 1 108 ? -1.535 12.064 -31.895 1.00 55.19 108 SER A C 1
ATOM 788 O O . SER A 1 108 ? -2.119 11.509 -32.824 1.00 55.19 108 SER A O 1
ATOM 790 N N . GLY A 1 109 ? -1.289 13.379 -31.957 1.00 50.72 109 GLY A N 1
ATOM 791 C CA . GLY A 1 109 ? -1.462 14.164 -33.189 1.00 50.72 109 GLY A CA 1
ATOM 792 C C . GLY A 1 109 ? -2.893 14.255 -33.745 1.00 50.72 109 GLY A C 1
ATOM 793 O O . GLY A 1 109 ? -3.084 14.793 -34.834 1.00 50.72 109 GLY A O 1
ATOM 794 N N . ASN A 1 110 ? -3.914 13.783 -33.023 1.00 48.47 110 ASN A N 1
ATOM 795 C CA . ASN A 1 110 ? -5.310 13.981 -33.405 1.00 48.47 110 ASN A CA 1
ATOM 796 C C . ASN A 1 110 ? -5.802 15.317 -32.857 1.00 48.47 110 ASN A C 1
ATOM 798 O O . ASN A 1 110 ? -6.289 15.429 -31.733 1.00 48.47 110 ASN A O 1
ATOM 802 N N . LYS A 1 111 ? -5.654 16.345 -33.688 1.00 49.81 111 LYS A N 1
ATOM 803 C CA . LYS A 1 111 ? -6.352 17.617 -33.534 1.00 49.81 111 LYS A CA 1
ATOM 804 C C . LYS A 1 111 ? -7.870 17.328 -33.555 1.00 49.81 111 LYS A C 1
ATOM 806 O O . LYS A 1 111 ? -8.335 16.805 -34.568 1.00 49.81 111 LYS A O 1
ATOM 811 N N . PRO A 1 112 ? -8.645 17.600 -32.485 1.00 52.56 112 PRO A N 1
ATOM 812 C CA . PRO A 1 112 ? -10.103 17.609 -32.605 1.00 52.56 112 PRO A CA 1
ATOM 813 C C . PRO A 1 112 ? -10.505 18.736 -33.583 1.00 52.56 112 PRO A C 1
ATOM 815 O O . PRO A 1 112 ? -9.729 19.686 -33.715 1.00 52.56 112 PRO A O 1
ATOM 818 N N . PRO A 1 113 ? -11.635 18.599 -34.306 1.00 57.06 113 PRO A N 1
ATOM 819 C CA . PRO A 1 113 ? -11.938 19.342 -35.538 1.00 57.06 113 PRO A CA 1
ATOM 820 C C . PRO A 1 113 ? -11.765 20.862 -35.436 1.00 57.06 113 PRO A C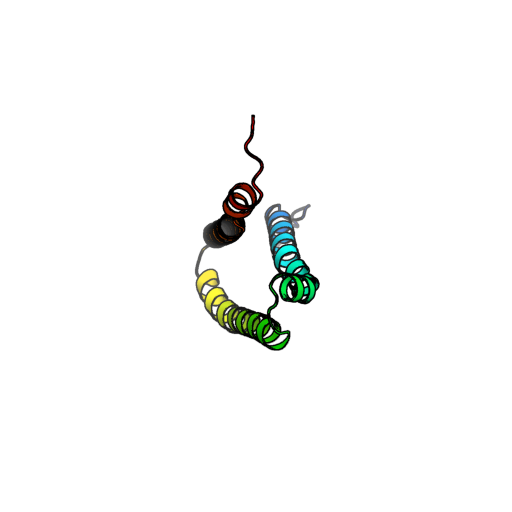 1
ATOM 822 O O . PRO A 1 113 ? -12.183 21.442 -34.409 1.00 57.06 113 PRO A O 1
#

pLDDT: mean 74.82, std 11.56, range [46.56, 93.31]

Radius of gyration: 20.89 Å; chains: 1; bounding box: 44×33×74 Å

Foldseek 3Di:
DDDPPDPDPDDPPVVVVVVVVVVVVCCVVVVCVVCLVVVCVVVVHDPVVSVVVVVVVVVCCVVVCVVVVVVLVPDDVVVSVVVVVVVVVVVVVVVVVVVPPVCVVVVVPDDDD

Organism: Klebsiella variicola (NCBI:txid244366)

InterPro domains:
  IPR011701 Major facilitator superfamily [PF07690] (18-107)
  IPR020846 Major facilitator superfamily domain [PS50850] (14-113)
  IPR036259 MFS transporter superfamily [G3DSA:1.20.1250.20] (13-109)
  IPR036259 MFS transporter superfamily [SSF103473] (12-107)
  IPR050189 Major Facilitator Superfamily Efflux Transporters [PTHR43124] (13-106)